Protein AF-V4HBK3-F1 (afdb_monomer)

InterPro domains:
  IPR058367 Domain of unknown function DUF8054 [PF26239]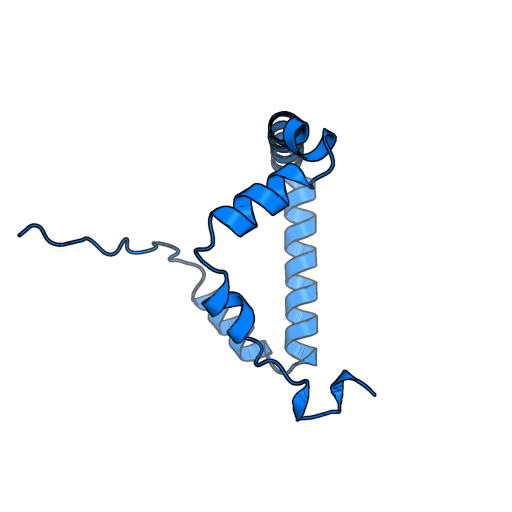 (2-78)

Secondary structure (DSSP, 8-state):
-GGG-GGGPPPTTHHHHHHTT-HHHHHHHHHTS-GGGSTHHHHHHHHHHHHHT-HHHHHHHHHHHHHHHHHHHHHHT-HHHHHHHHHTTT--------PPP-

Organism: NCBI:txid1324957

pLDDT: mean 81.8, std 16.31, range [41.25, 97.88]

Mean predicted aligned error: 13.64 Å

Sequence (102 aa):
AAHDCADLRVAPGAPARDVADDSELARRTREAAPADRGDDDAGAHDALASFLADEEQVEAIREQARAEAESRAREWGLSDQLADADATGGDGARTGDGVPPG

Radius of gyration: 21.62 Å; Cα contacts (8 Å, |Δi|>4): 15; chains: 1; bounding box: 42×46×43 Å

Foldseek 3Di:
DQCVDPVNDDDPCPVCVVCVPPPVVVVVVVVPDDPVPVVCPVVVVVVVVVVVVPPVNVVVVVVVVVVVVCVVCVVVVNNVVVVVCVVVVPDPPPPDPDDDDD

Solvent-accessible surface area (backbone atoms only — not comparable to full-atom values): 6449 Å² total; per-residue (Å²): 111,74,87,69,40,72,94,68,62,73,61,91,63,50,63,58,71,77,49,73,80,43,63,66,60,54,49,52,53,60,70,72,44,66,81,70,70,72,68,42,65,72,56,49,54,55,52,49,51,58,52,67,69,36,58,67,63,52,49,54,52,50,52,52,51,50,57,50,50,55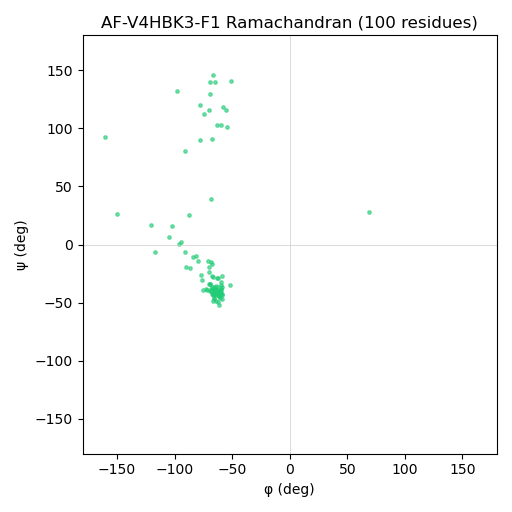,51,52,19,59,75,70,71,39,50,69,60,52,56,52,50,64,75,56,73,80,71,86,75,76,76,73,83,72,81,77,88,129

Structure (mmCIF, N/CA/C/O backbone):
data_AF-V4HBK3-F1
#
_entry.id   AF-V4HBK3-F1
#
loop_
_atom_site.group_PDB
_atom_site.id
_atom_site.type_symbol
_atom_site.label_atom_id
_atom_site.label_alt_id
_atom_site.label_comp_id
_atom_site.label_asym_id
_atom_site.label_entity_id
_atom_site.label_seq_id
_atom_site.pdbx_PDB_ins_code
_atom_site.Cartn_x
_atom_site.Cartn_y
_atom_site.Cartn_z
_atom_site.occupancy
_atom_site.B_iso_or_equiv
_atom_site.auth_seq_id
_atom_site.auth_comp_id
_atom_site.auth_asym_id
_atom_site.auth_atom_id
_atom_site.pdbx_PDB_model_num
ATOM 1 N N . ALA A 1 1 ? -21.601 -1.475 -16.529 1.00 68.69 1 ALA A N 1
ATOM 2 C CA . ALA A 1 1 ? -21.971 -1.884 -17.899 1.00 68.69 1 ALA A CA 1
ATOM 3 C C . ALA A 1 1 ? -21.010 -2.931 -18.471 1.00 68.69 1 ALA A C 1
ATOM 5 O O . ALA A 1 1 ? -21.396 -4.086 -18.523 1.00 68.69 1 ALA A O 1
ATOM 6 N N . ALA A 1 2 ? -19.764 -2.608 -18.860 1.00 73.94 2 ALA A N 1
ATOM 7 C CA . ALA A 1 2 ? -18.844 -3.624 -19.414 1.00 73.94 2 ALA A CA 1
ATOM 8 C C . ALA A 1 2 ? -18.456 -4.729 -18.402 1.00 73.94 2 ALA A C 1
ATOM 10 O O . ALA A 1 2 ? -18.366 -5.894 -18.767 1.00 73.94 2 ALA A O 1
ATOM 11 N N . HIS A 1 3 ? -18.317 -4.372 -17.122 1.00 69.88 3 HIS A N 1
ATOM 12 C CA . HIS A 1 3 ? -18.034 -5.286 -16.002 1.00 69.88 3 HIS A CA 1
ATOM 13 C C . HIS A 1 3 ? -19.188 -6.248 -15.655 1.00 69.88 3 HIS A C 1
ATOM 15 O O . HIS A 1 3 ? -18.971 -7.234 -14.954 1.00 69.88 3 HIS A O 1
ATOM 21 N N . ASP A 1 4 ? -20.401 -5.992 -16.156 1.00 81.06 4 ASP A N 1
ATOM 22 C CA . ASP A 1 4 ? -21.581 -6.822 -15.878 1.00 81.06 4 ASP A CA 1
ATOM 23 C C . ASP A 1 4 ? -21.756 -7.948 -16.908 1.00 81.06 4 ASP A C 1
ATOM 25 O O . ASP A 1 4 ? -22.425 -8.945 -16.630 1.00 81.06 4 ASP A O 1
ATOM 29 N N . CYS A 1 5 ? -21.127 -7.816 -18.082 1.00 89.81 5 CYS A N 1
ATOM 30 C CA . CYS A 1 5 ? -21.161 -8.810 -19.148 1.00 89.81 5 CYS A CA 1
ATOM 31 C C . CYS A 1 5 ? -20.357 -10.052 -18.744 1.00 89.81 5 CYS A C 1
ATOM 33 O O . CYS A 1 5 ? -19.141 -9.981 -18.568 1.00 89.81 5 CYS A O 1
ATOM 35 N N . ALA A 1 6 ? -21.033 -11.195 -18.599 1.00 83.56 6 ALA A N 1
ATOM 36 C CA . ALA A 1 6 ? -20.408 -12.447 -18.172 1.00 83.56 6 ALA A CA 1
ATOM 37 C C . ALA A 1 6 ? -19.284 -12.899 -19.119 1.00 83.56 6 ALA A C 1
ATOM 39 O O . ALA A 1 6 ? -18.248 -13.356 -18.645 1.00 83.56 6 ALA A O 1
ATOM 40 N N . ASP A 1 7 ? -19.448 -12.677 -20.425 1.00 87.00 7 ASP A N 1
ATOM 41 C CA . ASP A 1 7 ? -18.471 -13.056 -21.455 1.00 87.00 7 ASP A CA 1
ATOM 42 C C . ASP A 1 7 ? -17.164 -12.247 -21.379 1.00 87.00 7 ASP A C 1
ATOM 44 O O . ASP A 1 7 ? -16.151 -12.643 -21.948 1.00 87.00 7 ASP A O 1
ATOM 48 N N . LEU A 1 8 ? -17.172 -11.115 -20.665 1.00 86.38 8 LEU A N 1
ATOM 49 C CA . LEU A 1 8 ? -16.005 -10.256 -20.446 1.00 86.38 8 LEU A CA 1
ATOM 50 C C . LEU A 1 8 ? -15.426 -10.403 -19.028 1.00 86.38 8 LEU A C 1
ATOM 52 O O . LEU A 1 8 ? -14.522 -9.653 -18.653 1.00 86.38 8 LEU A O 1
ATOM 56 N N . ARG A 1 9 ? -15.933 -11.344 -18.214 1.00 87.38 9 ARG A N 1
ATOM 57 C CA . ARG A 1 9 ? -15.407 -11.577 -16.863 1.00 87.38 9 ARG A CA 1
ATOM 58 C C . ARG A 1 9 ? -14.112 -12.370 -16.915 1.00 87.38 9 ARG A C 1
ATOM 60 O O . ARG A 1 9 ? -14.084 -13.530 -17.313 1.00 8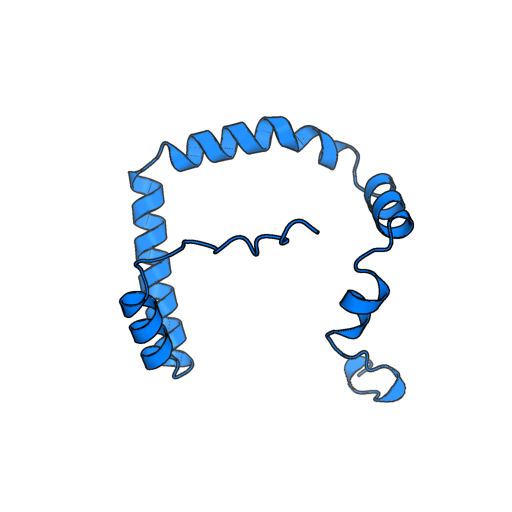7.38 9 ARG A O 1
ATOM 67 N N . VAL A 1 10 ? -13.060 -11.761 -16.387 1.00 87.88 10 VAL A N 1
ATOM 68 C CA . VAL A 1 10 ? -11.793 -12.431 -16.100 1.00 87.88 10 VAL A CA 1
ATOM 69 C C . VAL A 1 10 ? -11.776 -12.807 -14.621 1.00 87.88 10 VAL A C 1
ATOM 71 O O . VAL A 1 10 ? -12.103 -11.988 -13.761 1.00 87.88 10 VAL A O 1
ATOM 74 N N . ALA A 1 11 ? -11.415 -14.053 -14.307 1.00 88.25 11 ALA A N 1
ATOM 75 C CA . ALA A 1 11 ? -11.239 -14.461 -12.917 1.00 88.25 11 ALA A CA 1
ATOM 76 C C . ALA A 1 11 ? -10.066 -13.677 -12.294 1.00 88.25 11 ALA A C 1
ATOM 78 O O . ALA A 1 11 ? -9.031 -13.535 -12.945 1.00 88.25 11 ALA A O 1
ATOM 79 N N . PRO A 1 12 ? -10.165 -13.219 -11.033 1.00 85.00 12 PRO A N 1
ATOM 80 C CA . PRO A 1 12 ? -9.162 -12.335 -10.428 1.00 85.00 12 PRO A CA 1
ATOM 81 C C . PRO A 1 12 ? -7.748 -12.940 -10.391 1.00 85.00 12 PRO A C 1
ATOM 83 O O . PRO A 1 12 ? -6.767 -12.209 -10.443 1.00 85.00 12 PRO A O 1
ATOM 86 N N . GLY A 1 13 ? -7.633 -14.273 -10.353 1.00 87.50 13 GLY A N 1
ATOM 87 C CA . GLY A 1 13 ? -6.346 -14.975 -10.391 1.00 87.50 13 GLY A CA 1
ATOM 88 C C . GLY A 1 13 ? -5.842 -15.358 -11.786 1.00 87.50 13 GLY A C 1
ATOM 89 O O . GLY A 1 13 ? -4.736 -15.878 -11.886 1.00 87.50 13 GLY A O 1
ATOM 90 N N . ALA A 1 14 ? -6.626 -15.160 -12.851 1.00 88.81 14 ALA A N 1
ATOM 91 C CA . ALA A 1 14 ? -6.215 -15.556 -14.200 1.00 88.81 14 ALA A CA 1
ATOM 92 C C . ALA A 1 14 ? -5.004 -14.751 -14.707 1.00 88.81 14 ALA A C 1
ATOM 94 O O . ALA A 1 14 ? -4.026 -15.385 -15.093 1.00 88.81 14 ALA A O 1
ATOM 95 N N . PRO A 1 15 ? -4.967 -13.403 -14.590 1.00 83.94 15 PRO A N 1
ATOM 96 C CA . PRO A 1 15 ? -3.816 -12.634 -15.058 1.00 83.94 15 PRO A CA 1
ATOM 97 C C . PRO A 1 15 ? -2.527 -13.059 -14.362 1.00 83.94 15 PRO A C 1
ATOM 99 O O . PRO A 1 15 ? -1.517 -13.259 -15.020 1.00 83.94 15 PRO A O 1
ATOM 102 N N . ALA A 1 16 ? -2.579 -13.268 -13.043 1.00 85.12 16 ALA A N 1
ATOM 103 C CA . ALA A 1 16 ? -1.417 -13.682 -12.265 1.00 85.12 16 ALA A CA 1
ATOM 104 C C . ALA A 1 16 ? -0.843 -15.026 -12.738 1.00 85.12 16 ALA A C 1
ATOM 106 O O . ALA A 1 16 ? 0.369 -15.172 -12.783 1.00 85.12 16 ALA A O 1
ATOM 107 N N . ARG A 1 17 ? -1.683 -15.994 -13.124 1.00 85.50 17 ARG A N 1
ATOM 108 C CA . ARG A 1 17 ? -1.210 -17.295 -13.628 1.00 85.50 17 ARG A CA 1
ATOM 109 C C . ARG A 1 17 ? -0.617 -17.201 -15.026 1.00 85.50 17 ARG A C 1
ATOM 111 O O . ARG A 1 17 ? 0.368 -17.873 -15.300 1.00 85.50 17 ARG A O 1
ATOM 118 N N . ASP A 1 18 ? -1.213 -16.378 -15.880 1.00 85.38 18 ASP A N 1
ATOM 119 C CA . ASP A 1 18 ? -0.804 -16.280 -17.279 1.00 85.38 18 ASP A CA 1
ATOM 120 C C . ASP A 1 18 ? 0.484 -15.458 -17.449 1.00 85.38 18 ASP A C 1
ATOM 122 O O . ASP A 1 18 ? 1.215 -15.667 -18.414 1.00 85.38 18 ASP A O 1
ATOM 126 N N . VAL A 1 19 ? 0.774 -14.533 -16.522 1.00 86.62 19 VAL A N 1
ATOM 127 C CA . VAL A 1 19 ? 1.879 -13.565 -16.665 1.00 86.62 19 VAL A CA 1
ATOM 128 C C . VAL A 1 19 ? 2.991 -13.675 -15.621 1.00 86.62 19 VAL A C 1
ATOM 130 O O . VAL A 1 19 ? 3.982 -12.963 -15.762 1.00 86.62 19 VAL A O 1
ATOM 133 N N 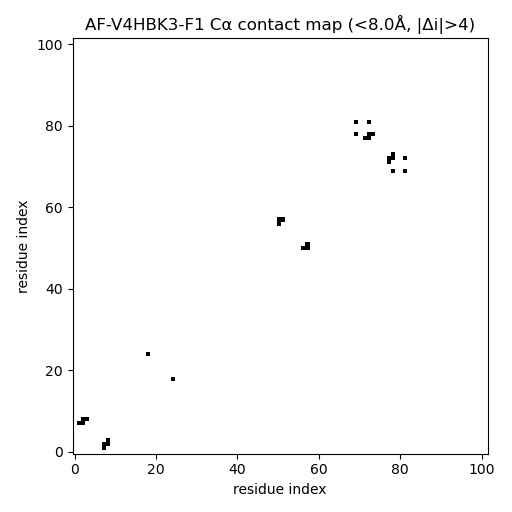. ALA A 1 20 ? 2.854 -14.519 -14.586 1.00 84.31 20 ALA A N 1
ATOM 134 C CA . ALA A 1 20 ? 3.803 -14.579 -13.461 1.00 84.31 20 ALA A CA 1
ATOM 135 C C . ALA A 1 20 ? 5.272 -14.735 -13.892 1.00 84.31 20 ALA A C 1
ATOM 137 O O . ALA A 1 20 ? 6.143 -14.128 -13.276 1.00 84.31 20 ALA A O 1
ATOM 138 N N . ASP A 1 21 ? 5.523 -15.474 -14.976 1.00 84.06 21 ASP A N 1
ATOM 139 C CA . ASP A 1 21 ? 6.870 -15.801 -15.457 1.00 84.06 21 ASP A CA 1
ATOM 140 C C . ASP A 1 21 ? 7.148 -15.301 -16.891 1.00 84.06 21 ASP A C 1
ATOM 142 O O . ASP A 1 21 ? 8.093 -15.749 -17.548 1.00 84.06 21 ASP A O 1
ATOM 146 N N . ASP A 1 22 ? 6.345 -14.361 -17.409 1.00 92.81 22 ASP A N 1
ATOM 147 C CA . ASP A 1 22 ? 6.557 -13.799 -18.749 1.00 92.81 22 ASP A CA 1
ATOM 148 C C . ASP A 1 22 ? 7.694 -12.757 -18.736 1.00 92.81 22 ASP A C 1
ATOM 150 O O . ASP A 1 22 ? 7.508 -11.549 -18.537 1.00 92.81 22 ASP A O 1
ATOM 154 N N . SER A 1 23 ? 8.913 -13.246 -18.967 1.00 90.19 23 SER A N 1
ATOM 155 C CA . SER A 1 23 ? 10.131 -12.433 -19.014 1.00 90.19 23 SER A CA 1
ATOM 156 C C . SER A 1 23 ? 10.132 -11.400 -20.151 1.00 90.19 23 SER A C 1
ATOM 158 O O . SER A 1 23 ? 10.705 -10.316 -19.992 1.00 90.19 23 SER A O 1
ATOM 160 N N . GLU A 1 24 ? 9.444 -11.675 -21.263 1.00 93.81 24 GLU A N 1
ATOM 161 C CA . GLU A 1 24 ? 9.305 -10.757 -22.397 1.00 93.81 24 GLU A CA 1
ATOM 162 C C . GLU A 1 24 ? 8.321 -9.624 -22.093 1.00 93.81 24 GLU A C 1
ATOM 164 O O . GLU A 1 24 ? 8.563 -8.465 -22.448 1.00 93.81 24 GLU A O 1
ATOM 169 N N . LEU A 1 25 ? 7.221 -9.911 -21.396 1.00 91.00 25 LEU A N 1
ATOM 170 C CA . LEU A 1 25 ? 6.331 -8.883 -20.858 1.00 91.00 25 LEU A CA 1
ATOM 171 C C . LEU A 1 25 ? 7.062 -7.993 -19.851 1.00 91.00 25 LEU A C 1
ATOM 173 O O . LEU A 1 25 ? 6.951 -6.765 -19.927 1.00 91.00 25 LEU A O 1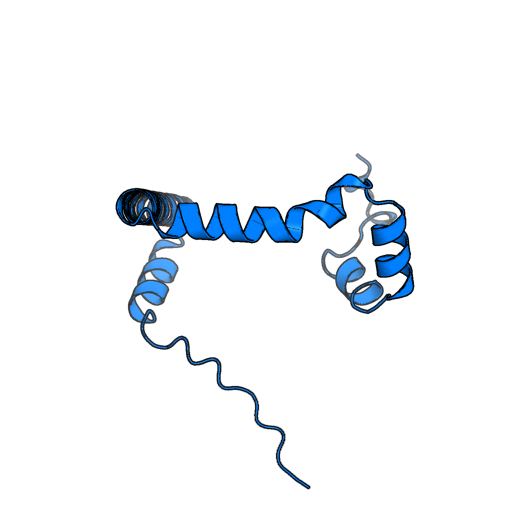
ATOM 177 N N . ALA A 1 26 ? 7.845 -8.590 -18.951 1.00 90.56 26 ALA A N 1
ATOM 178 C CA . ALA A 1 26 ? 8.635 -7.845 -17.979 1.00 90.56 26 ALA A CA 1
ATOM 179 C C . ALA A 1 26 ? 9.655 -6.923 -18.671 1.00 90.56 26 ALA A C 1
ATOM 181 O O . ALA A 1 26 ? 9.776 -5.751 -18.309 1.00 90.56 26 ALA A O 1
ATOM 182 N N . ARG A 1 27 ? 10.348 -7.411 -19.710 1.00 91.88 27 ARG A N 1
ATOM 183 C CA . ARG A 1 27 ? 11.286 -6.609 -20.514 1.00 91.88 27 ARG A CA 1
ATOM 184 C C . ARG A 1 27 ? 10.588 -5.444 -21.211 1.00 91.88 27 ARG A C 1
ATOM 186 O O . ARG A 1 27 ? 11.011 -4.306 -21.034 1.00 91.88 27 ARG A O 1
ATOM 193 N N . ARG A 1 28 ? 9.498 -5.697 -21.941 1.00 95.50 28 ARG A N 1
ATOM 194 C CA . ARG A 1 28 ? 8.742 -4.638 -22.637 1.00 95.50 28 ARG A CA 1
ATOM 195 C C . ARG A 1 28 ? 8.195 -3.588 -21.677 1.00 95.50 28 ARG A C 1
ATOM 197 O O . ARG A 1 28 ? 8.220 -2.404 -21.987 1.00 95.50 28 ARG A O 1
ATOM 204 N N . THR A 1 29 ? 7.732 -4.014 -20.504 1.00 90.12 29 THR A N 1
ATOM 205 C CA . THR A 1 29 ? 7.258 -3.094 -19.462 1.00 90.12 29 THR A CA 1
ATOM 206 C C . THR A 1 29 ? 8.388 -2.200 -18.948 1.00 90.12 29 THR A C 1
ATOM 208 O O . THR A 1 29 ? 8.160 -1.013 -18.734 1.00 90.12 29 THR A O 1
ATOM 211 N N . ARG A 1 30 ? 9.611 -2.733 -18.798 1.00 88.00 30 ARG A N 1
ATOM 212 C CA . ARG A 1 30 ? 10.796 -1.930 -18.449 1.00 88.00 30 ARG A CA 1
ATOM 213 C C . ARG A 1 30 ? 11.182 -0.948 -19.555 1.00 88.00 30 ARG A C 1
ATOM 215 O O . ARG A 1 30 ? 11.505 0.188 -19.250 1.00 88.00 30 ARG A O 1
ATOM 222 N N . GLU A 1 31 ? 11.109 -1.354 -20.820 1.00 91.06 31 GLU A N 1
ATOM 223 C CA . GLU A 1 31 ? 11.433 -0.486 -21.966 1.00 91.06 31 GLU A CA 1
ATOM 224 C C . GLU A 1 31 ? 10.423 0.644 -22.177 1.00 91.06 31 GLU A C 1
ATOM 226 O O . GLU A 1 31 ? 10.794 1.732 -22.605 1.00 91.06 31 GLU A O 1
ATOM 231 N N . ALA A 1 32 ? 9.147 0.393 -21.884 1.00 93.94 32 ALA A N 1
ATOM 232 C CA . ALA A 1 32 ? 8.089 1.393 -21.990 1.00 93.94 32 ALA A CA 1
ATOM 233 C C . ALA A 1 32 ? 8.026 2.339 -20.780 1.00 93.94 32 ALA A C 1
ATOM 235 O O . ALA A 1 32 ? 7.270 3.313 -20.804 1.00 93.94 32 ALA A O 1
ATOM 236 N N . ALA A 1 33 ? 8.761 2.040 -19.706 1.00 86.56 33 ALA A N 1
ATOM 237 C CA . ALA A 1 33 ? 8.779 2.888 -18.532 1.00 86.56 33 ALA A CA 1
ATOM 238 C C . ALA A 1 33 ? 9.442 4.244 -18.845 1.00 86.56 33 ALA A C 1
ATOM 240 O O . ALA A 1 33 ? 10.384 4.305 -19.637 1.00 86.56 33 ALA A O 1
ATOM 241 N N . PRO A 1 34 ? 8.977 5.335 -18.212 1.00 87.81 34 PRO A N 1
ATOM 242 C CA . PRO A 1 34 ? 9.678 6.613 -18.227 1.00 87.81 34 PRO A CA 1
ATOM 243 C C . PRO A 1 34 ? 11.154 6.456 -17.830 1.00 87.81 34 PRO A C 1
ATOM 245 O O . PRO A 1 34 ? 11.474 5.664 -16.941 1.00 87.81 34 PRO A O 1
ATOM 248 N N . ALA A 1 35 ? 12.044 7.188 -18.506 1.00 79.50 35 ALA A N 1
ATOM 249 C CA . ALA A 1 35 ? 13.494 7.033 -18.355 1.00 79.50 35 ALA A CA 1
ATOM 250 C C . ALA A 1 35 ? 13.992 7.352 -16.932 1.00 79.50 35 ALA A C 1
ATOM 252 O O . ALA A 1 35 ? 14.954 6.749 -16.472 1.00 79.50 35 ALA A O 1
ATOM 253 N N . ASP A 1 36 ? 13.294 8.240 -16.227 1.00 77.00 36 ASP A N 1
ATOM 254 C CA . ASP A 1 36 ? 13.545 8.642 -14.841 1.00 77.00 36 ASP A CA 1
ATOM 255 C C . ASP A 1 36 ? 13.202 7.554 -13.812 1.00 77.00 36 ASP A C 1
ATOM 257 O O . ASP A 1 36 ? 13.649 7.623 -12.672 1.00 77.00 36 ASP A O 1
ATOM 261 N N . ARG A 1 37 ? 12.473 6.498 -14.198 1.00 71.50 37 ARG A N 1
ATOM 262 C CA . ARG A 1 37 ? 12.100 5.413 -13.276 1.00 71.50 37 ARG A CA 1
ATOM 263 C C . ARG A 1 37 ? 13.305 4.589 -12.789 1.00 71.50 37 ARG A C 1
ATOM 265 O O . ARG A 1 37 ? 13.227 3.986 -11.725 1.00 71.50 37 ARG A O 1
ATOM 272 N N . GLY A 1 38 ? 14.380 4.497 -13.577 1.00 64.88 38 GLY A N 1
ATOM 273 C CA . GLY A 1 38 ? 15.559 3.677 -13.252 1.00 64.88 38 GLY A CA 1
ATOM 274 C C . GLY A 1 38 ? 16.610 4.375 -12.383 1.00 64.88 38 GLY A C 1
ATOM 275 O O . GLY A 1 38 ? 17.408 3.695 -11.745 1.00 64.88 38 GLY A O 1
ATOM 276 N N . ASP A 1 39 ? 16.598 5.708 -12.343 1.00 62.75 39 ASP A N 1
ATOM 277 C CA . ASP A 1 39 ? 17.594 6.514 -11.622 1.00 62.75 39 ASP A CA 1
ATOM 278 C C . ASP A 1 39 ? 17.261 6.675 -10.125 1.00 62.75 39 ASP A C 1
ATOM 280 O O . ASP A 1 39 ? 18.096 7.125 -9.340 1.00 62.75 39 ASP A O 1
ATOM 284 N N . ASP A 1 40 ? 16.055 6.275 -9.717 1.00 60.88 40 ASP A N 1
ATOM 285 C CA . ASP A 1 40 ? 15.522 6.478 -8.366 1.00 60.88 40 ASP A CA 1
ATOM 286 C C . ASP A 1 40 ? 16.053 5.466 -7.332 1.00 60.88 40 ASP A C 1
ATOM 288 O O . ASP A 1 40 ? 15.919 5.689 -6.135 1.00 60.88 40 ASP A O 1
ATOM 292 N N . ASP A 1 41 ? 16.685 4.363 -7.749 1.00 61.09 41 ASP A N 1
ATOM 293 C CA . ASP A 1 41 ? 17.047 3.266 -6.831 1.00 61.09 41 ASP A CA 1
ATOM 294 C C . ASP A 1 41 ? 18.128 3.690 -5.814 1.00 61.09 41 ASP A C 1
ATOM 296 O O . ASP A 1 41 ? 18.066 3.362 -4.630 1.00 61.09 41 ASP A O 1
ATOM 300 N N . ALA A 1 42 ? 19.088 4.518 -6.244 1.00 60.88 42 ALA A N 1
ATOM 301 C CA . ALA A 1 42 ? 20.110 5.067 -5.351 1.00 60.88 42 ALA A CA 1
ATOM 302 C C . ALA A 1 42 ? 19.542 6.129 -4.387 1.00 60.88 42 ALA A C 1
ATOM 304 O O . ALA A 1 42 ? 19.908 6.148 -3.214 1.00 60.88 42 ALA A O 1
ATOM 305 N N . GLY A 1 43 ? 18.624 6.985 -4.853 1.00 62.47 43 GLY A N 1
ATOM 306 C CA . GLY A 1 43 ? 17.990 8.022 -4.026 1.00 62.47 43 GLY A CA 1
ATOM 307 C C . GLY A 1 43 ? 16.920 7.478 -3.072 1.00 62.47 43 GLY A C 1
ATOM 308 O O . GLY A 1 43 ? 16.742 8.000 -1.970 1.00 62.47 43 GLY A O 1
ATOM 309 N N . ALA A 1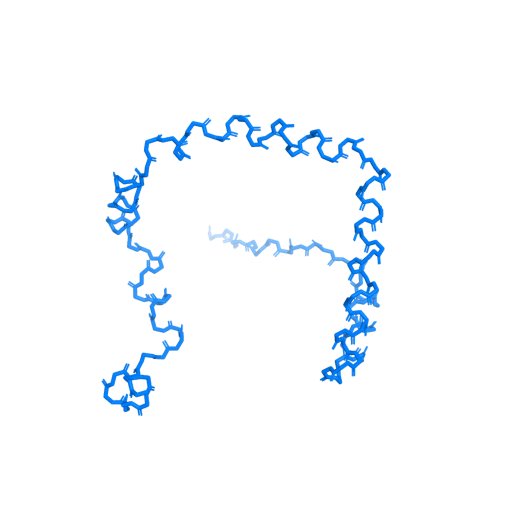 44 ? 16.241 6.395 -3.455 1.00 66.88 44 ALA A N 1
ATOM 310 C CA . ALA A 1 44 ? 15.211 5.742 -2.654 1.00 66.88 44 ALA A CA 1
ATOM 311 C C . ALA A 1 44 ? 15.782 5.108 -1.378 1.00 66.88 44 ALA A C 1
ATOM 313 O O . ALA A 1 44 ? 15.157 5.187 -0.316 1.00 66.88 44 ALA A O 1
ATOM 314 N N . HIS A 1 45 ? 16.980 4.519 -1.450 1.00 75.19 45 HIS A N 1
ATOM 315 C CA . HIS A 1 45 ? 17.655 3.971 -0.274 1.00 75.19 45 HIS A CA 1
ATOM 316 C C . HIS A 1 45 ? 18.036 5.055 0.743 1.00 75.19 45 HIS A C 1
ATOM 318 O O . HIS A 1 45 ? 17.826 4.855 1.941 1.00 75.19 45 HIS A O 1
ATOM 324 N N . ASP A 1 46 ? 18.507 6.215 0.281 1.00 81.69 46 ASP A N 1
ATOM 325 C CA . ASP A 1 46 ? 18.850 7.344 1.152 1.00 81.69 46 ASP A CA 1
ATOM 326 C C . ASP A 1 46 ? 17.605 7.960 1.813 1.00 81.69 46 ASP A C 1
ATOM 328 O O . ASP A 1 46 ? 17.613 8.263 3.009 1.00 81.69 46 ASP A O 1
ATOM 332 N N . ALA A 1 47 ? 16.498 8.082 1.073 1.00 87.50 47 ALA A N 1
ATOM 333 C CA . ALA A 1 47 ? 15.226 8.554 1.619 1.00 87.50 47 ALA A CA 1
ATOM 334 C C . ALA A 1 47 ? 14.668 7.604 2.694 1.00 87.50 47 ALA A C 1
ATOM 336 O O . ALA A 1 47 ? 14.227 8.056 3.754 1.00 87.50 47 ALA A O 1
ATOM 337 N N . LEU A 1 48 ? 14.729 6.287 2.459 1.00 90.56 48 LEU A N 1
ATOM 338 C CA . LEU A 1 48 ? 14.313 5.284 3.441 1.00 90.56 48 LEU A CA 1
ATOM 339 C C . LEU A 1 48 ? 15.204 5.313 4.685 1.00 90.56 48 LEU A C 1
ATOM 341 O O . LEU A 1 48 ? 14.692 5.257 5.801 1.00 90.56 48 LEU A O 1
ATOM 345 N N . ALA A 1 49 ? 16.522 5.421 4.509 1.00 90.88 49 ALA A N 1
ATOM 346 C CA . ALA A 1 49 ? 17.451 5.528 5.627 1.00 90.88 49 ALA A CA 1
ATOM 347 C C . ALA A 1 49 ? 17.159 6.773 6.480 1.00 90.88 49 ALA A C 1
ATOM 349 O O . ALA A 1 49 ? 17.105 6.673 7.704 1.00 90.88 49 ALA A O 1
ATOM 350 N N . SER A 1 50 ? 16.900 7.922 5.847 1.00 92.69 50 SER A N 1
ATOM 351 C CA . SER A 1 50 ? 16.518 9.152 6.550 1.00 92.69 50 SER A CA 1
ATOM 352 C C . SER A 1 50 ? 15.193 9.014 7.298 1.00 92.69 50 SER A C 1
ATOM 354 O O . SER A 1 50 ? 15.077 9.538 8.401 1.00 92.69 50 SER A O 1
ATOM 356 N N . PHE A 1 51 ? 14.200 8.338 6.715 1.00 92.81 51 PHE A N 1
ATOM 357 C CA . PHE A 1 51 ? 12.921 8.083 7.377 1.00 92.81 51 PHE A CA 1
ATOM 358 C C . PHE A 1 51 ? 13.088 7.165 8.595 1.00 92.81 51 PHE A C 1
ATOM 360 O O . PHE A 1 51 ? 12.570 7.465 9.664 1.00 92.81 51 PHE A O 1
ATOM 367 N N . LEU A 1 52 ? 13.840 6.067 8.456 1.00 95.31 52 LEU A N 1
ATOM 368 C CA . LEU A 1 52 ? 14.053 5.103 9.542 1.00 95.31 52 LEU A CA 1
ATOM 369 C C . LEU A 1 52 ? 14.937 5.639 10.673 1.00 95.31 52 LEU A C 1
ATOM 371 O O . LEU A 1 52 ? 14.854 5.132 11.788 1.00 95.31 52 LEU A O 1
ATOM 375 N N . ALA A 1 53 ? 15.780 6.635 10.399 1.00 95.94 53 ALA A N 1
ATOM 376 C CA . ALA A 1 53 ? 16.576 7.312 11.419 1.00 95.94 53 ALA A CA 1
ATOM 377 C C . ALA A 1 53 ? 15.728 8.197 12.352 1.00 95.94 53 ALA A C 1
ATOM 379 O O . ALA A 1 53 ? 16.184 8.539 13.443 1.00 95.94 53 ALA A O 1
ATOM 380 N N . ASP A 1 54 ? 14.513 8.567 11.940 1.00 96.88 54 ASP A N 1
ATOM 381 C CA . ASP A 1 54 ? 13.576 9.337 12.754 1.00 96.88 54 ASP A CA 1
ATOM 382 C C . ASP A 1 54 ? 12.666 8.392 13.554 1.00 96.88 54 ASP A C 1
ATOM 384 O O . ASP A 1 54 ? 11.530 8.088 13.181 1.00 96.88 54 ASP A O 1
ATOM 388 N N . GLU A 1 55 ? 13.202 7.882 14.663 1.00 95.44 55 GLU A N 1
ATOM 389 C CA . GLU A 1 55 ? 12.495 6.936 15.532 1.00 95.44 55 GLU A CA 1
ATOM 390 C C . GLU A 1 55 ? 11.187 7.518 16.096 1.00 95.44 55 GLU A C 1
ATOM 392 O O . GLU A 1 55 ? 10.218 6.779 16.273 1.00 95.44 55 GLU A O 1
ATOM 397 N N . GLU A 1 56 ? 11.128 8.834 16.333 1.00 96.31 56 GLU A N 1
ATOM 398 C CA . GLU A 1 56 ? 9.928 9.512 16.835 1.00 96.31 56 GLU A CA 1
ATOM 399 C C . GLU A 1 56 ? 8.803 9.48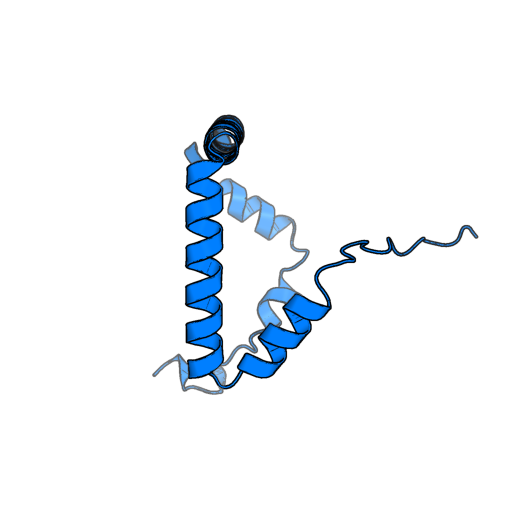1 15.795 1.00 96.31 56 GLU A C 1
ATOM 401 O O . GLU A 1 56 ? 7.679 9.073 16.105 1.00 96.31 56 GLU A O 1
ATOM 406 N N . GLN A 1 57 ? 9.105 9.846 14.546 1.00 95.69 57 GLN A N 1
ATOM 407 C CA . GLN A 1 57 ? 8.128 9.794 13.456 1.00 95.69 57 GLN A CA 1
ATOM 408 C C . GLN A 1 57 ? 7.670 8.364 13.172 1.00 95.69 57 GLN A C 1
ATOM 410 O O . GLN A 1 57 ? 6.479 8.119 12.958 1.00 95.69 57 GLN A O 1
ATOM 415 N N . VAL A 1 58 ? 8.600 7.405 13.179 1.00 96.88 58 VAL A N 1
ATOM 416 C CA . VAL A 1 58 ? 8.272 5.992 12.961 1.00 96.88 58 VAL A CA 1
ATOM 417 C C . VAL A 1 58 ? 7.322 5.482 14.045 1.00 96.88 58 VAL A C 1
ATOM 419 O O . VAL A 1 58 ? 6.350 4.795 13.721 1.00 96.88 58 VAL A O 1
ATOM 422 N N . GLU A 1 59 ? 7.556 5.825 15.312 1.00 96.44 59 GLU A N 1
ATOM 423 C CA . GLU A 1 59 ? 6.692 5.380 16.405 1.00 96.44 59 GLU A CA 1
ATOM 424 C C . GLU A 1 59 ? 5.308 6.041 16.355 1.00 96.44 59 GLU A C 1
ATOM 426 O O . GLU A 1 59 ? 4.295 5.356 16.512 1.00 96.44 59 GLU A O 1
ATOM 431 N N . ALA A 1 60 ? 5.232 7.333 16.019 1.00 97.62 60 ALA A N 1
ATOM 432 C CA . ALA A 1 60 ? 3.958 8.022 15.819 1.00 97.62 60 ALA A CA 1
ATOM 433 C C . ALA A 1 60 ? 3.105 7.361 14.717 1.0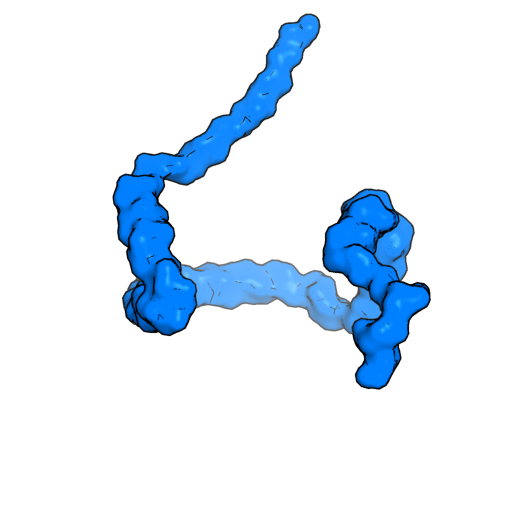0 97.62 60 ALA A C 1
ATOM 435 O O . ALA A 1 60 ? 1.902 7.151 14.894 1.00 97.62 60 ALA A O 1
ATOM 436 N N . ILE A 1 61 ? 3.731 6.973 13.598 1.00 97.19 61 ILE A N 1
ATOM 437 C CA . ILE A 1 61 ? 3.054 6.276 12.494 1.00 97.19 61 ILE A CA 1
ATOM 438 C C . ILE A 1 61 ? 2.579 4.885 12.922 1.00 97.19 61 ILE A C 1
ATOM 440 O O . ILE A 1 61 ? 1.469 4.488 12.569 1.00 97.19 61 ILE A O 1
ATOM 444 N N . ARG A 1 62 ? 3.389 4.134 13.677 1.00 95.25 62 ARG A N 1
ATOM 445 C CA . ARG A 1 62 ? 3.008 2.801 14.173 1.00 95.25 62 ARG A CA 1
ATOM 446 C C . ARG A 1 62 ? 1.789 2.861 15.080 1.00 95.25 62 ARG A C 1
ATOM 448 O O . ARG A 1 62 ? 0.881 2.047 14.921 1.00 95.25 62 ARG A O 1
ATOM 455 N N . GLU A 1 63 ? 1.757 3.824 15.992 1.00 97.00 63 GLU A N 1
ATOM 456 C CA . GLU A 1 63 ? 0.632 3.984 16.908 1.00 97.00 63 GLU A CA 1
ATOM 457 C C . GLU A 1 63 ? -0.642 4.402 16.167 1.00 97.00 63 GLU A C 1
ATOM 459 O O . GLU A 1 63 ? -1.705 3.813 16.374 1.00 97.00 63 GLU A O 1
ATOM 464 N N . GLN A 1 64 ? -0.532 5.341 15.221 1.00 97.44 64 GLN A N 1
ATOM 465 C CA . GLN A 1 64 ? -1.657 5.696 14.356 1.00 97.44 64 GLN A CA 1
ATOM 466 C C . GLN A 1 64 ? -2.163 4.477 13.569 1.00 97.44 64 GLN A C 1
ATOM 468 O O . GLN A 1 64 ? -3.368 4.221 13.529 1.00 97.44 64 GLN A O 1
ATOM 473 N N . ALA A 1 65 ? -1.256 3.703 12.969 1.00 96.75 65 ALA A N 1
ATOM 474 C CA . ALA A 1 65 ? -1.611 2.520 12.194 1.00 96.75 65 ALA A CA 1
ATOM 475 C C . ALA A 1 65 ? -2.327 1.464 13.051 1.00 96.75 65 ALA A C 1
ATOM 477 O O . ALA A 1 65 ? -3.305 0.871 12.592 1.00 96.75 65 ALA A O 1
ATOM 478 N N . ARG A 1 66 ? -1.891 1.261 14.302 1.00 94.69 66 ARG A N 1
ATOM 479 C CA . ARG A 1 66 ? -2.558 0.362 15.256 1.00 94.69 66 ARG A CA 1
ATOM 480 C C . ARG A 1 66 ? -3.980 0.834 15.558 1.00 94.69 66 ARG A C 1
ATOM 482 O O . ARG A 1 66 ? -4.922 0.058 15.406 1.00 94.69 66 ARG A O 1
ATOM 489 N N . ALA A 1 67 ? -4.158 2.114 15.882 1.00 96.75 67 ALA A N 1
ATOM 490 C CA . ALA A 1 67 ? -5.475 2.684 16.165 1.00 96.75 67 ALA A CA 1
ATOM 491 C C . ALA A 1 67 ? -6.436 2.584 14.961 1.00 96.75 67 ALA A C 1
ATOM 493 O O . ALA A 1 67 ? -7.624 2.273 15.113 1.00 96.75 67 ALA A O 1
ATOM 494 N N . GLU A 1 68 ? -5.936 2.817 13.744 1.00 96.25 68 GLU A N 1
ATOM 495 C CA . GLU A 1 68 ? -6.718 2.650 12.517 1.00 96.25 68 GLU A CA 1
ATOM 496 C C . GLU A 1 68 ? -7.094 1.184 12.268 1.00 96.25 68 GLU A C 1
ATOM 498 O O . GLU A 1 68 ? -8.251 0.900 11.938 1.00 96.25 68 GLU A O 1
ATOM 503 N N . ALA A 1 69 ? -6.156 0.253 12.468 1.00 96.06 69 ALA A N 1
ATOM 504 C CA . ALA A 1 69 ? -6.399 -1.179 12.328 1.00 96.06 69 ALA A CA 1
ATOM 505 C C . ALA A 1 69 ? -7.483 -1.661 13.301 1.00 96.06 69 ALA A C 1
ATOM 507 O O . ALA A 1 69 ? -8.425 -2.331 12.880 1.00 96.06 69 ALA A O 1
ATOM 508 N N . GLU A 1 70 ? -7.424 -1.252 14.569 1.00 96.00 70 GLU A N 1
ATOM 509 C CA . GLU A 1 70 ? -8.457 -1.552 15.566 1.00 96.00 70 GLU A CA 1
ATOM 510 C C . GLU A 1 70 ? -9.830 -0.995 15.170 1.00 96.00 70 GLU A C 1
ATOM 512 O O . GLU A 1 70 ? -10.860 -1.655 15.339 1.00 96.00 70 GLU A O 1
ATOM 517 N N . SER A 1 71 ? -9.863 0.225 14.628 1.00 97.56 71 SER A N 1
ATOM 518 C CA . SER A 1 71 ? -11.096 0.854 14.153 1.00 97.56 71 SER A CA 1
ATOM 519 C C . SER A 1 71 ? -11.719 0.085 12.987 1.00 97.56 71 SER A C 1
ATOM 521 O O . SER A 1 71 ? -12.903 -0.257 13.040 1.00 97.56 71 SER A O 1
ATOM 523 N N . ARG A 1 72 ? -10.918 -0.264 11.970 1.00 96.44 72 ARG A N 1
ATOM 524 C CA . ARG A 1 72 ? -11.364 -1.058 10.813 1.00 96.44 72 ARG A CA 1
ATOM 525 C C . ARG A 1 72 ? -11.764 -2.471 11.210 1.00 96.44 72 ARG A C 1
ATOM 527 O O . ARG A 1 72 ? -12.756 -2.984 10.703 1.00 96.44 72 ARG A O 1
ATOM 534 N N . ALA A 1 73 ? -11.045 -3.083 12.147 1.00 97.44 73 ALA A N 1
ATOM 535 C CA . ALA A 1 73 ? -11.396 -4.393 12.668 1.00 97.44 73 ALA A CA 1
ATOM 536 C C . ALA A 1 73 ? -12.771 -4.359 13.344 1.00 97.44 73 ALA A C 1
ATOM 538 O O . ALA A 1 73 ? -13.607 -5.211 13.060 1.00 97.44 73 ALA A O 1
ATOM 539 N N . ARG A 1 74 ? -13.064 -3.341 14.162 1.00 96.69 74 ARG A N 1
ATOM 540 C CA . ARG A 1 74 ? -14.408 -3.164 14.737 1.00 96.69 74 ARG A CA 1
ATOM 541 C C . ARG A 1 74 ? -15.474 -2.926 13.669 1.00 96.69 74 ARG A C 1
ATOM 543 O O . ARG A 1 74 ? -16.555 -3.497 13.766 1.00 96.69 74 ARG A O 1
ATOM 550 N N . GLU A 1 75 ? -15.177 -2.113 12.658 1.00 97.44 75 GLU A N 1
ATOM 551 C CA . GLU A 1 75 ? -16.096 -1.838 11.545 1.00 97.44 75 GLU A CA 1
ATOM 552 C C . GLU A 1 75 ? -16.447 -3.110 10.762 1.00 97.44 75 GLU A C 1
ATOM 554 O O . GLU A 1 75 ? -17.600 -3.321 10.392 1.00 97.44 75 GLU A O 1
ATOM 559 N N . TRP A 1 76 ? -15.458 -3.971 10.527 1.00 97.88 76 TRP A N 1
ATOM 560 C CA . TRP A 1 76 ? -15.610 -5.167 9.700 1.00 97.88 76 TRP A CA 1
ATOM 561 C C . TRP A 1 76 ? -15.906 -6.438 10.506 1.00 97.88 76 TRP A C 1
ATOM 563 O O . TRP A 1 76 ? -16.053 -7.506 9.916 1.00 97.88 76 TRP A O 1
ATOM 573 N N . GLY A 1 77 ? -16.010 -6.344 11.836 1.00 96.56 77 GLY A N 1
ATOM 574 C CA . GLY A 1 77 ? -16.209 -7.500 12.715 1.00 96.56 77 GLY A CA 1
ATOM 575 C C . GLY A 1 77 ? -14.997 -8.437 12.785 1.00 96.56 77 GLY A C 1
ATOM 576 O O . GLY A 1 77 ? -15.166 -9.630 13.009 1.00 96.56 77 GLY A O 1
ATOM 577 N N . LEU A 1 78 ? -13.790 -7.903 12.574 1.00 95.44 78 LEU A N 1
ATOM 578 C CA . LEU A 1 78 ? -12.513 -8.623 12.574 1.00 95.44 78 LEU A CA 1
ATOM 579 C C . LEU A 1 78 ? -11.693 -8.439 13.867 1.00 95.44 78 LEU A C 1
ATOM 581 O O . LEU A 1 78 ? -10.483 -8.666 13.884 1.00 95.44 78 LEU A O 1
ATOM 585 N N . SER A 1 79 ? -12.317 -7.956 14.945 1.00 94.75 79 SER A N 1
ATOM 586 C CA . SER A 1 79 ? -11.618 -7.670 16.207 1.00 94.75 79 SER A CA 1
ATOM 587 C C . SER A 1 79 ? -10.953 -8.909 16.813 1.00 94.75 79 SER A C 1
ATOM 589 O O . SER A 1 79 ? -9.854 -8.796 17.349 1.00 94.75 79 SER A O 1
ATOM 591 N N . ASP A 1 80 ? -11.568 -10.085 16.668 1.00 92.38 80 ASP A N 1
ATOM 592 C CA . ASP A 1 80 ? -11.020 -11.344 17.187 1.00 92.38 80 ASP A CA 1
ATOM 593 C C . ASP A 1 80 ? -9.746 -11.763 16.432 1.00 92.38 80 ASP A C 1
ATOM 595 O O . ASP A 1 80 ? -8.782 -12.216 17.041 1.00 92.38 80 ASP A O 1
ATOM 599 N N . GLN A 1 81 ? -9.702 -11.556 15.111 1.00 92.25 81 GLN A N 1
ATOM 600 C CA . GLN A 1 81 ? -8.534 -11.865 14.279 1.00 92.25 81 GLN A CA 1
ATOM 601 C C . GLN A 1 81 ? -7.364 -10.923 14.570 1.00 92.25 81 GLN A C 1
ATOM 603 O O . GLN A 1 81 ? -6.210 -11.341 14.497 1.00 92.25 81 GLN A O 1
ATOM 608 N N . LEU A 1 82 ? -7.650 -9.662 14.906 1.00 90.19 82 LEU A N 1
ATOM 609 C CA . LEU A 1 82 ? -6.616 -8.712 15.310 1.00 90.19 82 LEU A CA 1
ATOM 610 C C . LEU A 1 82 ? -5.996 -9.110 16.660 1.00 90.19 82 LEU A C 1
ATOM 612 O O . LEU A 1 82 ? -4.775 -9.114 16.788 1.00 90.19 82 LEU A O 1
ATOM 616 N N . ALA A 1 83 ? -6.820 -9.531 17.626 1.00 86.56 83 ALA A N 1
ATOM 617 C CA . ALA A 1 83 ? -6.343 -10.014 18.923 1.00 86.56 83 ALA A CA 1
ATOM 618 C C . ALA A 1 83 ? -5.471 -11.282 18.805 1.00 86.56 83 ALA A C 1
ATOM 620 O O . ALA A 1 83 ? -4.484 -11.424 19.527 1.00 86.56 83 ALA A O 1
ATOM 621 N N . ASP A 1 84 ? -5.801 -12.185 17.877 1.00 83.19 84 ASP A N 1
ATOM 622 C CA . ASP A 1 84 ? -5.025 -13.408 17.616 1.00 83.19 84 ASP A CA 1
ATOM 623 C C . ASP A 1 84 ? -3.666 -13.105 16.946 1.00 83.19 84 ASP A C 1
ATOM 625 O O . ASP A 1 84 ? -2.649 -13.748 17.231 1.00 83.19 84 ASP A O 1
ATOM 629 N N . ALA A 1 85 ? -3.615 -12.069 16.097 1.00 77.69 85 ALA A N 1
ATOM 630 C CA . ALA A 1 85 ? -2.380 -11.592 15.474 1.00 77.69 85 ALA A CA 1
ATOM 631 C C . ALA A 1 85 ? -1.407 -10.988 16.501 1.00 77.69 85 ALA A C 1
ATOM 633 O O . ALA A 1 85 ? -0.215 -11.303 16.462 1.00 77.69 85 ALA A O 1
ATOM 634 N N . ASP A 1 86 ? -1.907 -10.194 17.452 1.00 76.81 86 ASP A N 1
ATOM 635 C CA . ASP A 1 86 ? -1.092 -9.660 18.552 1.00 76.81 86 ASP A CA 1
ATOM 636 C C . ASP A 1 86 ? -0.594 -10.774 19.487 1.00 76.81 86 ASP A C 1
ATOM 638 O O . ASP A 1 86 ? 0.550 -10.744 19.945 1.00 76.81 86 ASP A O 1
ATOM 642 N N . ALA A 1 87 ? -1.409 -11.809 19.723 1.00 69.31 87 ALA A N 1
ATOM 643 C CA . ALA A 1 87 ? -1.015 -12.976 20.513 1.00 69.31 87 ALA A CA 1
ATOM 644 C C . ALA A 1 87 ? 0.067 -13.837 19.828 1.00 69.31 87 ALA A C 1
ATOM 646 O O . ALA A 1 87 ? 0.865 -14.485 20.509 1.00 69.31 87 ALA A O 1
ATOM 647 N N . THR A 1 88 ? 0.126 -13.816 18.493 1.00 61.66 88 THR A N 1
ATOM 648 C CA . THR A 1 88 ? 1.105 -14.559 17.674 1.00 61.66 88 THR A CA 1
ATOM 649 C C . THR A 1 88 ? 2.342 -13.715 17.317 1.00 61.66 88 THR A C 1
ATOM 651 O O . THR A 1 88 ? 3.246 -14.194 16.632 1.00 61.66 88 THR A O 1
ATOM 654 N N . GLY A 1 89 ? 2.434 -12.469 17.800 1.00 55.50 89 GLY A N 1
ATOM 655 C CA . GLY A 1 89 ? 3.486 -11.484 17.498 1.00 55.50 89 GLY A CA 1
ATOM 656 C C . GLY A 1 89 ? 4.893 -11.795 18.036 1.00 55.50 89 GLY A C 1
ATOM 657 O O . GLY A 1 89 ? 5.595 -10.890 18.482 1.00 55.50 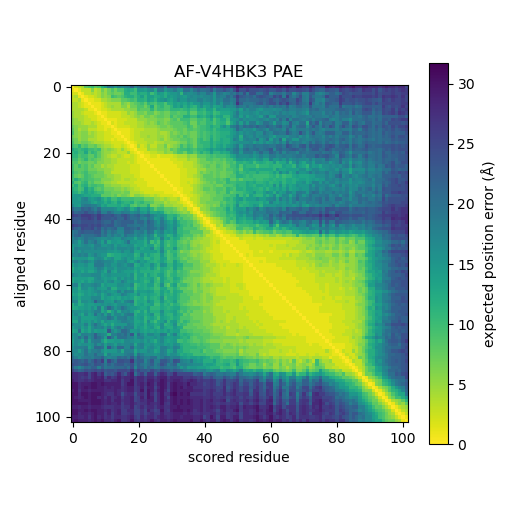89 GLY A O 1
ATOM 658 N N . GLY A 1 90 ? 5.320 -13.058 18.006 1.00 51.72 90 GLY A N 1
ATOM 659 C CA . GLY A 1 90 ? 6.578 -13.524 18.574 1.00 51.72 90 GLY A CA 1
ATOM 660 C C . GLY A 1 90 ? 7.216 -14.725 17.878 1.00 51.72 90 GLY A C 1
ATOM 661 O O . GLY A 1 90 ? 7.953 -15.430 18.547 1.00 51.72 90 GLY A O 1
ATOM 662 N N . ASP A 1 91 ? 6.981 -14.991 16.589 1.00 48.38 91 ASP A N 1
ATOM 663 C CA . ASP A 1 91 ? 7.939 -15.783 15.797 1.00 48.38 91 ASP A CA 1
ATOM 664 C C . ASP A 1 91 ? 7.761 -15.573 14.285 1.00 48.38 91 ASP A C 1
ATOM 666 O O . ASP A 1 91 ? 6.972 -16.230 13.610 1.00 48.38 91 ASP A O 1
ATOM 670 N N . GLY A 1 92 ? 8.517 -14.621 13.743 1.00 46.81 92 GLY A N 1
ATOM 671 C CA . GLY A 1 92 ? 8.687 -14.428 12.307 1.00 46.81 92 GLY A CA 1
ATOM 672 C C . GLY A 1 92 ? 9.832 -15.260 11.721 1.00 46.81 92 GLY A C 1
ATOM 673 O O . GLY A 1 92 ? 10.403 -14.842 10.710 1.00 46.81 92 GLY A O 1
ATOM 674 N N . ALA A 1 93 ? 10.222 -16.392 12.322 1.00 43.91 93 ALA A N 1
ATOM 675 C CA . ALA A 1 93 ? 11.101 -17.352 11.669 1.00 43.91 93 ALA A CA 1
ATOM 676 C C . ALA A 1 93 ? 10.358 -18.000 10.495 1.00 43.91 93 ALA A C 1
ATOM 678 O O . ALA A 1 93 ? 9.713 -19.042 10.613 1.00 43.91 93 ALA A O 1
ATOM 679 N N . ARG A 1 94 ? 10.489 -17.385 9.313 1.00 48.38 94 ARG A N 1
ATOM 680 C CA . ARG A 1 94 ? 10.294 -18.089 8.045 1.00 48.38 94 ARG A CA 1
ATOM 681 C C . ARG A 1 94 ? 11.225 -19.298 8.072 1.00 48.38 94 ARG A C 1
ATOM 683 O O . ARG A 1 94 ? 12.431 -19.157 7.878 1.00 48.38 94 ARG A O 1
ATOM 690 N N . THR A 1 95 ? 10.682 -20.473 8.357 1.00 47.47 95 THR A N 1
ATOM 691 C CA . THR A 1 95 ? 11.382 -21.734 8.159 1.00 47.47 95 THR A CA 1
ATOM 692 C C . THR A 1 95 ? 11.619 -21.828 6.661 1.00 47.47 95 THR A C 1
ATOM 694 O O . THR A 1 95 ? 10.694 -22.035 5.879 1.00 47.47 95 THR A O 1
ATOM 697 N N . GLY A 1 96 ? 12.857 -21.545 6.253 1.00 45.31 96 GLY A N 1
ATOM 698 C CA . GLY A 1 96 ? 13.323 -21.863 4.917 1.00 45.31 96 GLY A CA 1
ATOM 699 C C . GLY A 1 96 ? 13.104 -23.353 4.716 1.00 45.31 96 GLY A C 1
ATOM 700 O O . GLY A 1 96 ? 13.661 -24.161 5.458 1.00 45.31 96 GLY A O 1
ATOM 701 N N . ASP A 1 97 ? 12.242 -23.690 3.766 1.00 48.03 97 ASP A N 1
ATOM 702 C CA . ASP A 1 97 ? 12.048 -25.054 3.308 1.00 48.03 97 ASP A CA 1
ATOM 703 C C . ASP A 1 97 ? 13.396 -25.551 2.766 1.00 48.03 97 ASP A C 1
ATOM 705 O O . ASP A 1 97 ? 13.894 -25.102 1.730 1.00 48.03 97 ASP A O 1
ATOM 709 N N . GLY A 1 98 ? 14.068 -26.370 3.572 1.00 41.25 98 GLY A N 1
ATOM 710 C CA . GLY A 1 98 ? 15.356 -26.953 3.252 1.00 41.25 98 GLY A CA 1
ATOM 711 C C . GLY A 1 98 ? 15.155 -28.060 2.232 1.00 41.25 98 GLY A C 1
ATOM 712 O O . GLY A 1 98 ? 14.600 -29.107 2.552 1.00 41.25 98 GLY A O 1
ATOM 713 N N . VAL A 1 99 ? 15.652 -27.846 1.016 1.00 55.53 99 VAL A N 1
ATOM 714 C CA . VAL A 1 99 ? 15.792 -28.902 0.010 1.00 55.53 99 VAL A CA 1
ATOM 715 C C . VAL A 1 99 ? 16.687 -30.005 0.604 1.00 55.53 99 VAL A C 1
ATOM 717 O O . VAL A 1 99 ? 17.839 -29.712 0.941 1.00 55.53 99 VAL A O 1
ATOM 720 N N . PRO A 1 100 ? 16.217 -31.255 0.783 1.00 45.50 100 PRO A N 1
ATOM 721 C CA . PRO A 1 100 ? 17.078 -32.320 1.280 1.00 45.50 100 PRO A CA 1
ATOM 722 C C . PRO A 1 100 ? 18.119 -32.684 0.208 1.00 45.50 100 PRO A C 1
ATOM 724 O O . PRO A 1 100 ? 17.768 -32.750 -0.975 1.00 45.50 100 PRO A O 1
ATOM 727 N N . PRO A 1 101 ? 19.389 -32.939 0.574 1.00 58.47 101 PRO A N 1
ATOM 728 C CA . PRO A 1 101 ? 20.354 -33.460 -0.381 1.00 58.47 101 PRO A CA 1
ATOM 729 C C . PRO A 1 101 ? 19.982 -34.902 -0.753 1.00 58.47 101 PRO A C 1
ATOM 731 O O . PRO A 1 101 ? 19.743 -35.734 0.126 1.00 58.47 101 PRO A O 1
ATOM 734 N N . GLY A 1 102 ? 19.922 -35.165 -2.060 1.00 54.78 102 GLY A N 1
ATOM 735 C CA . GLY A 1 102 ? 19.932 -36.512 -2.636 1.00 54.78 102 GLY A CA 1
ATOM 736 C C . GLY A 1 102 ? 21.345 -37.048 -2.810 1.00 54.78 102 GLY A C 1
ATOM 737 O O . GLY A 1 102 ? 22.283 -36.222 -2.893 1.00 54.78 102 GLY A O 1
#